Protein AF-A0A2X4V5E8-F1 (afdb_monomer)

Nearest PDB structures (foldseek):
  1u8b-assembly1_A  TM=9.405E-01  e=2.910E-03  Escherichia coli
  1zgw-assembly1_A  TM=7.916E-01  e=5.151E-03  Escherichia coli
  6r0w-assembly1_N  TM=3.802E-01  e=9.945E+00  Thermus thermophilus HB8

Foldseek 3Di:
DDPPQPCPDVVSLVVLLVVLPPVQQVVDWDADPVVRDIGGSNDPPDDPPDDD

Structure (mmCIF, N/CA/C/O backbone):
data_AF-A0A2X4V5E8-F1
#
_entry.id   AF-A0A2X4V5E8-F1
#
loop_
_atom_site.group_PDB
_atom_site.id
_atom_site.type_symbol
_atom_site.label_atom_id
_atom_site.label_alt_id
_atom_site.label_comp_id
_atom_site.label_asym_id
_atom_site.label_entity_id
_atom_site.label_seq_id
_atom_site.pdbx_PDB_ins_code
_atom_site.Cartn_x
_atom_site.Cartn_y
_atom_site.Cartn_z
_atom_site.occupancy
_atom_site.B_iso_or_equiv
_atom_site.auth_seq_id
_atom_site.auth_comp_id
_atom_site.auth_asym_id
_atom_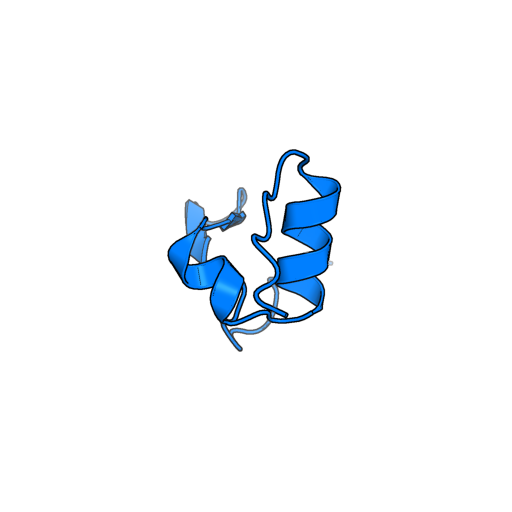site.auth_atom_id
_atom_site.pdbx_PDB_model_num
ATOM 1 N N . MET A 1 1 ? 12.910 -1.838 -21.485 1.00 39.25 1 MET A N 1
ATOM 2 C CA . MET A 1 1 ? 13.241 -1.089 -20.251 1.00 39.25 1 MET A CA 1
ATOM 3 C C . MET A 1 1 ? 12.424 -1.647 -19.100 1.00 39.25 1 MET A C 1
ATOM 5 O O . MET A 1 1 ? 11.303 -1.233 -18.849 1.00 39.25 1 MET A O 1
ATOM 9 N N . ASN A 1 2 ? 12.984 -2.654 -18.457 1.00 47.97 2 ASN A N 1
ATOM 10 C CA . ASN A 1 2 ? 12.517 -3.293 -17.238 1.00 47.97 2 ASN A CA 1
ATOM 11 C C . ASN A 1 2 ? 12.815 -2.347 -16.069 1.00 47.97 2 ASN A C 1
ATOM 13 O O . ASN A 1 2 ? 13.950 -2.267 -15.606 1.00 47.97 2 ASN A O 1
ATOM 17 N N . LYS A 1 3 ? 11.807 -1.581 -15.633 1.00 52.44 3 LYS A N 1
ATOM 18 C CA . LYS A 1 3 ? 11.882 -0.828 -14.378 1.00 52.44 3 LYS A CA 1
ATOM 19 C C . LYS A 1 3 ? 11.998 -1.848 -13.247 1.00 52.44 3 LYS A C 1
ATOM 21 O O . LYS A 1 3 ? 11.002 -2.437 -12.847 1.00 52.44 3 LYS A O 1
ATOM 26 N N . THR A 1 4 ? 13.205 -2.066 -12.742 1.00 58.31 4 THR A N 1
ATOM 27 C CA . THR A 1 4 ? 13.401 -2.679 -11.428 1.00 58.31 4 THR A CA 1
ATOM 28 C C . THR A 1 4 ? 12.903 -1.661 -10.409 1.00 58.31 4 THR A C 1
ATOM 30 O O . THR A 1 4 ? 13.638 -0.760 -10.010 1.00 58.31 4 THR A O 1
ATOM 33 N N . VAL A 1 5 ? 11.612 -1.725 -10.085 1.00 64.38 5 VAL A N 1
ATOM 34 C CA . VAL A 1 5 ? 10.960 -0.827 -9.129 1.00 64.38 5 VAL A CA 1
ATOM 35 C C . VAL A 1 5 ? 11.440 -1.219 -7.733 1.00 64.38 5 VAL A C 1
ATOM 37 O O . VAL A 1 5 ? 10.868 -2.057 -7.043 1.00 64.38 5 VAL A O 1
ATOM 40 N N . ALA A 1 6 ? 12.586 -0.675 -7.339 1.00 70.44 6 ALA A N 1
ATOM 41 C CA . ALA A 1 6 ? 13.073 -0.789 -5.980 1.00 70.44 6 ALA A CA 1
ATOM 42 C C . ALA A 1 6 ? 12.281 0.219 -5.140 1.00 70.44 6 ALA A C 1
ATOM 44 O O . ALA A 1 6 ? 12.715 1.355 -5.014 1.00 70.44 6 ALA A O 1
ATOM 45 N N . TYR A 1 7 ? 11.111 -0.174 -4.625 1.00 81.44 7 TYR A N 1
ATOM 46 C CA . TYR A 1 7 ? 10.328 0.647 -3.693 1.00 81.44 7 TYR A CA 1
ATOM 47 C C . TYR A 1 7 ? 11.073 0.742 -2.350 1.00 81.44 7 TYR A C 1
ATOM 49 O O . TYR A 1 7 ? 10.829 -0.033 -1.413 1.00 81.44 7 TYR A O 1
ATOM 57 N N . LYS A 1 8 ? 12.066 1.632 -2.301 1.00 84.50 8 LYS A N 1
ATOM 58 C CA . LYS A 1 8 ? 13.000 1.801 -1.187 1.00 84.50 8 LYS A CA 1
ATOM 59 C C . LYS A 1 8 ? 12.395 2.665 -0.096 1.00 84.50 8 LYS A C 1
ATOM 61 O O . LYS A 1 8 ? 12.686 2.416 1.071 1.00 84.50 8 LYS A O 1
ATOM 66 N N . THR A 1 9 ? 11.554 3.629 -0.463 1.00 89.19 9 THR A N 1
ATOM 67 C CA . THR A 1 9 ? 10.866 4.503 0.493 1.00 89.19 9 THR A CA 1
ATOM 68 C C . THR A 1 9 ? 9.363 4.241 0.529 1.00 89.19 9 THR A C 1
ATOM 70 O O . THR A 1 9 ? 8.784 3.645 -0.386 1.00 89.19 9 THR A O 1
ATOM 73 N N . ASP A 1 10 ? 8.713 4.673 1.608 1.00 87.12 10 ASP A N 1
ATOM 74 C CA . ASP A 1 10 ? 7.266 4.523 1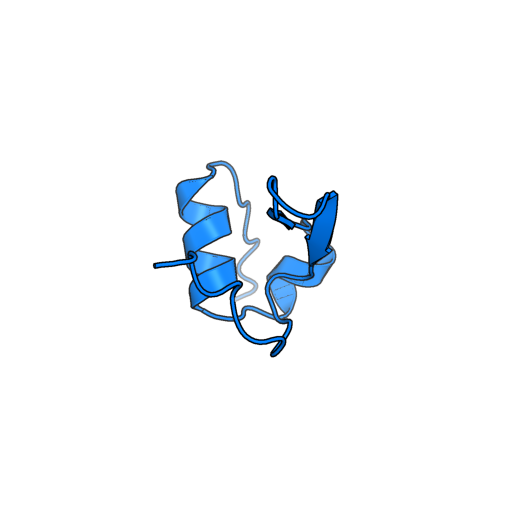.753 1.00 87.12 10 ASP A CA 1
ATOM 75 C C . ASP A 1 10 ? 6.495 5.432 0.786 1.00 87.12 10 ASP A C 1
ATOM 77 O O . ASP A 1 10 ? 5.416 5.058 0.328 1.00 87.12 10 ASP A O 1
ATOM 81 N N . GLU A 1 11 ? 7.066 6.570 0.381 1.00 87.56 11 GLU A N 1
ATOM 82 C CA . GLU A 1 11 ? 6.495 7.445 -0.649 1.00 87.56 11 GLU A CA 1
ATOM 83 C C . GLU A 1 11 ? 6.452 6.749 -2.013 1.00 87.56 11 GLU A C 1
ATOM 85 O O . GLU A 1 11 ? 5.445 6.836 -2.715 1.00 87.56 11 GLU A O 1
ATOM 90 N N . GLU A 1 12 ? 7.507 6.017 -2.382 1.00 87.75 12 GLU A N 1
ATOM 91 C CA . GLU A 1 12 ? 7.546 5.245 -3.631 1.00 87.75 12 GLU A CA 1
ATOM 92 C C . GLU A 1 12 ? 6.517 4.110 -3.618 1.00 87.75 12 GLU A C 1
ATOM 94 O O . GLU A 1 12 ? 5.823 3.881 -4.612 1.00 87.75 12 GLU A O 1
ATOM 99 N N . ARG A 1 13 ? 6.371 3.421 -2.478 1.00 87.75 13 ARG A N 1
ATOM 100 C CA . ARG A 1 13 ? 5.332 2.396 -2.284 1.00 87.75 13 ARG A CA 1
ATOM 101 C C . ARG A 1 13 ? 3.943 3.006 -2.400 1.00 87.75 13 ARG A C 1
ATOM 103 O O . ARG A 1 13 ? 3.086 2.464 -3.093 1.00 87.75 13 ARG A O 1
ATOM 110 N N . TRP A 1 14 ? 3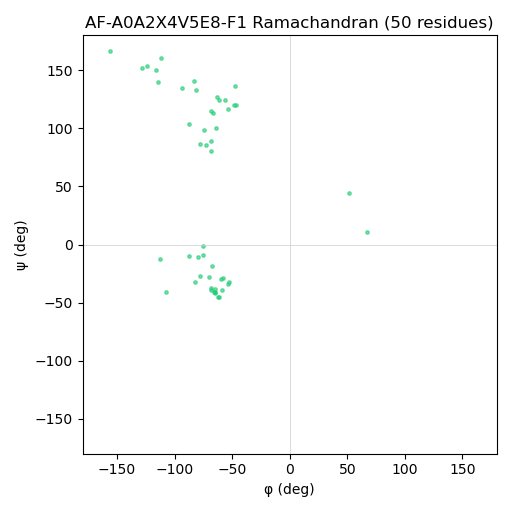.720 4.151 -1.761 1.00 86.75 14 TRP A N 1
ATOM 111 C CA . TRP A 1 14 ? 2.437 4.838 -1.811 1.00 86.75 14 TRP A CA 1
ATOM 112 C C . TRP A 1 14 ? 2.101 5.324 -3.222 1.00 86.75 14 TRP A C 1
ATOM 114 O O . TRP A 1 14 ? 0.976 5.139 -3.682 1.00 86.75 14 TRP A O 1
ATOM 124 N N . ALA A 1 15 ? 3.081 5.85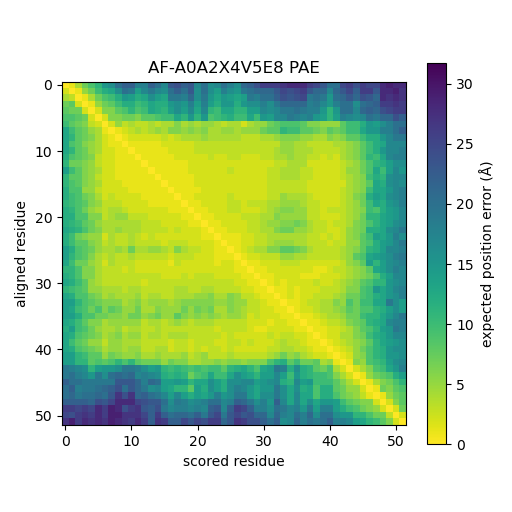4 -3.958 1.00 88.62 15 ALA A N 1
ATOM 125 C CA . ALA A 1 15 ? 2.914 6.219 -5.361 1.00 88.62 15 ALA A CA 1
ATOM 126 C C . ALA A 1 15 ? 2.500 5.012 -6.221 1.00 88.62 15 ALA A C 1
ATOM 128 O O . ALA A 1 15 ? 1.626 5.144 -7.076 1.00 88.62 15 ALA A O 1
ATOM 129 N N . ALA A 1 16 ? 3.061 3.828 -5.961 1.00 88.44 16 ALA A N 1
ATOM 130 C CA . ALA A 1 16 ? 2.707 2.595 -6.664 1.00 88.44 16 ALA A CA 1
ATOM 131 C C . ALA A 1 16 ? 1.287 2.101 -6.341 1.00 88.44 16 ALA A C 1
ATOM 133 O O . ALA A 1 16 ? 0.564 1.682 -7.245 1.00 88.44 16 ALA A O 1
ATOM 134 N N . VAL A 1 17 ? 0.861 2.210 -5.076 1.00 87.44 17 VAL A N 1
ATOM 135 C CA . VAL A 1 17 ? -0.528 1.943 -4.651 1.00 87.44 17 VAL A CA 1
ATOM 136 C C . VAL A 1 17 ? -1.493 2.909 -5.347 1.00 87.44 17 VAL A C 1
ATOM 138 O O . VAL A 1 17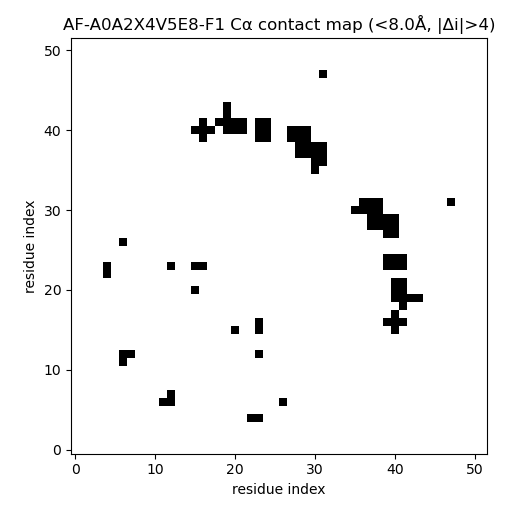 ? -2.508 2.489 -5.900 1.00 87.44 17 VAL A O 1
ATOM 141 N N . MET A 1 18 ? -1.160 4.202 -5.393 1.00 85.31 18 MET A N 1
ATOM 142 C CA . MET A 1 18 ? -1.977 5.220 -6.065 1.00 85.31 18 MET A CA 1
ATOM 143 C C . MET A 1 18 ? -2.053 5.003 -7.582 1.00 85.31 18 MET A C 1
ATOM 145 O O . MET A 1 18 ? -3.116 5.185 -8.177 1.00 85.31 18 MET A O 1
ATOM 149 N N . ALA A 1 19 ? -0.949 4.579 -8.200 1.00 87.81 19 ALA A N 1
ATOM 150 C CA . AL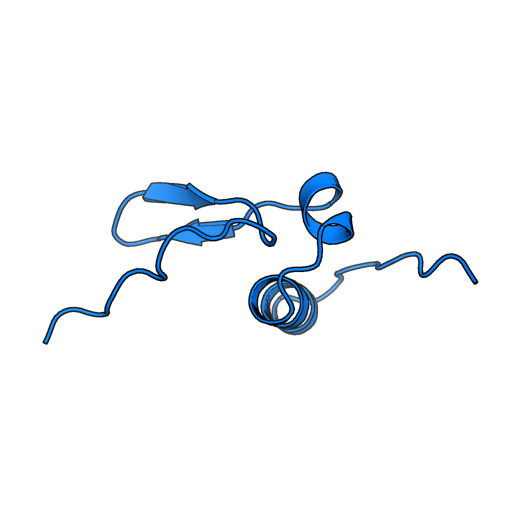A A 1 19 ? -0.879 4.231 -9.617 1.00 87.81 19 ALA A CA 1
ATOM 151 C C . ALA A 1 19 ? -1.516 2.868 -9.949 1.00 87.81 19 ALA A C 1
ATOM 153 O O . ALA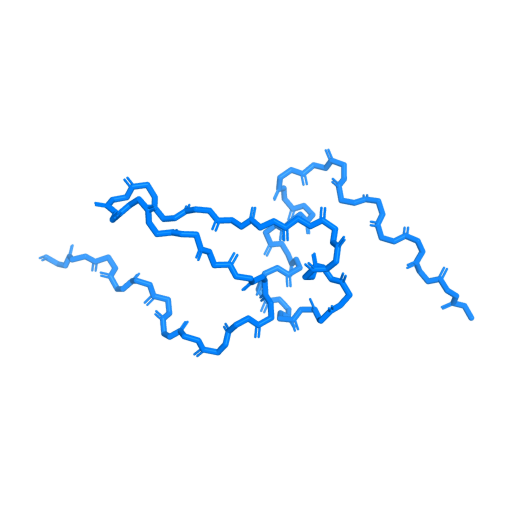 A 1 19 ? -1.673 2.558 -11.129 1.00 87.81 19 ALA A O 1
ATOM 154 N N . ARG A 1 20 ? -1.892 2.067 -8.936 1.00 85.56 20 ARG A N 1
ATOM 155 C CA . ARG A 1 20 ? -2.362 0.676 -9.072 1.00 85.56 20 ARG A CA 1
ATOM 156 C C . ARG A 1 20 ? -1.417 -0.188 -9.904 1.00 85.56 20 ARG A C 1
ATOM 158 O O . ARG A 1 20 ? -1.851 -0.931 -10.782 1.00 85.56 20 ARG A O 1
ATOM 165 N N . ASP A 1 21 ? -0.123 -0.063 -9.637 1.00 84.56 21 ASP A N 1
ATOM 166 C CA . ASP A 1 21 ? 0.908 -0.771 -10.387 1.00 84.56 21 ASP A CA 1
ATOM 167 C C . ASP A 1 21 ? 0.843 -2.290 -10.106 1.00 84.56 21 ASP A C 1
ATOM 169 O O . ASP A 1 21 ? 1.106 -2.705 -8.976 1.00 84.56 21 ASP A O 1
ATOM 173 N N . PRO A 1 22 ? 0.518 -3.145 -11.097 1.00 83.56 22 PRO A N 1
ATOM 174 C CA . PRO A 1 22 ? 0.476 -4.595 -10.905 1.00 83.56 22 PRO A CA 1
ATOM 175 C C . PRO A 1 22 ? 1.858 -5.206 -10.652 1.00 83.56 22 PRO A C 1
ATOM 177 O O . PRO A 1 22 ? 1.948 -6.311 -10.123 1.00 83.56 22 PRO A O 1
ATOM 180 N N . ILE A 1 23 ? 2.945 -4.506 -10.992 1.00 84.25 23 ILE A N 1
ATOM 181 C CA . ILE A 1 23 ? 4.303 -4.967 -10.686 1.00 84.25 23 ILE A CA 1
ATOM 182 C C . ILE A 1 23 ? 4.523 -4.923 -9.168 1.00 84.25 23 ILE A C 1
ATOM 184 O O . ILE A 1 23 ? 5.091 -5.856 -8.597 1.00 84.25 23 ILE A O 1
ATOM 188 N N . ALA A 1 24 ? 3.984 -3.901 -8.494 1.00 87.00 24 ALA A N 1
ATOM 189 C CA . ALA A 1 24 ? 4.104 -3.710 -7.051 1.00 87.00 24 ALA A CA 1
ATOM 190 C C . ALA A 1 24 ? 3.523 -4.867 -6.224 1.00 87.00 24 ALA A C 1
ATOM 192 O O . ALA A 1 24 ? 4.051 -5.167 -5.153 1.00 87.00 24 ALA A O 1
ATOM 193 N N . ASP A 1 25 ? 2.505 -5.565 -6.736 1.00 85.75 25 ASP A N 1
ATOM 194 C CA . ASP A 1 25 ? 1.888 -6.731 -6.085 1.00 85.75 25 ASP A CA 1
ATOM 195 C C . ASP A 1 25 ? 2.875 -7.862 -5.793 1.00 85.75 25 ASP A C 1
ATOM 197 O O . ASP A 1 25 ? 2.679 -8.632 -4.853 1.00 85.75 25 ASP A O 1
ATOM 201 N N . SER A 1 26 ? 3.926 -7.968 -6.605 1.00 85.38 26 SER A N 1
ATOM 202 C CA . SER A 1 26 ? 4.974 -8.978 -6.446 1.00 85.38 26 SER A CA 1
ATOM 203 C C . SER A 1 26 ? 6.096 -8.514 -5.511 1.00 85.38 26 SER A C 1
ATOM 205 O O . SER A 1 26 ? 6.963 -9.307 -5.154 1.00 85.38 26 SER A O 1
ATOM 207 N N . HIS A 1 27 ? 6.098 -7.234 -5.125 1.00 88.31 27 HIS A N 1
ATOM 208 C CA . HIS A 1 27 ? 7.1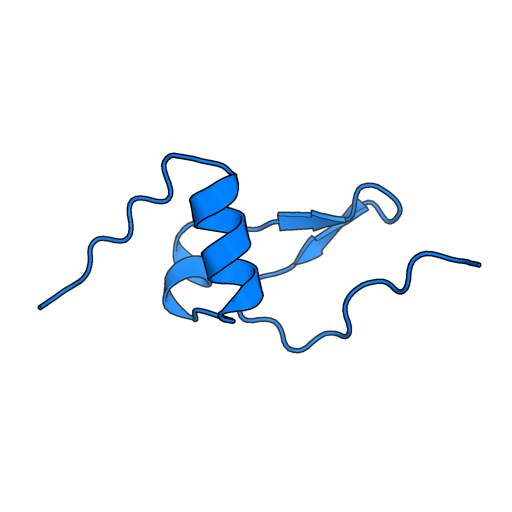59 -6.612 -4.335 1.00 88.31 27 HIS A CA 1
ATOM 209 C C . HIS A 1 27 ? 6.745 -6.332 -2.892 1.00 88.31 27 HIS A C 1
ATOM 211 O O . HIS A 1 27 ? 7.555 -6.519 -1.986 1.00 88.31 27 HIS A O 1
ATOM 217 N N . PHE A 1 28 ? 5.516 -5.867 -2.658 1.00 87.75 28 PHE A N 1
ATOM 218 C CA . PHE A 1 28 ? 5.034 -5.571 -1.312 1.00 87.75 28 PHE A CA 1
ATOM 219 C C . PHE A 1 28 ? 3.504 -5.620 -1.213 1.00 87.75 28 PHE A C 1
ATOM 221 O O . PHE A 1 28 ? 2.776 -5.593 -2.202 1.00 87.75 28 PHE A O 1
ATOM 228 N N . VAL A 1 29 ? 3.018 -5.647 0.026 1.00 89.12 29 VAL A N 1
ATOM 229 C CA . VAL A 1 29 ? 1.606 -5.465 0.382 1.00 89.12 29 VAL A CA 1
ATOM 230 C C . VAL A 1 29 ? 1.489 -4.317 1.376 1.00 89.12 29 VAL A C 1
ATOM 232 O O . VAL A 1 29 ? 2.438 -4.034 2.109 1.00 89.12 29 VAL A O 1
ATOM 235 N N . TYR A 1 30 ? 0.336 -3.654 1.418 1.00 87.81 30 TYR A N 1
ATOM 236 C CA . TYR A 1 30 ? 0.067 -2.598 2.395 1.00 87.81 30 TYR A CA 1
ATOM 237 C C . TYR A 1 30 ? -1.079 -3.001 3.320 1.00 87.81 30 TYR A C 1
ATOM 239 O O . TYR A 1 30 ? -1.970 -3.755 2.931 1.00 87.81 30 TYR A O 1
ATOM 247 N N . ALA A 1 31 ? -1.054 -2.510 4.559 1.00 87.56 31 ALA A N 1
ATOM 248 C CA . ALA A 1 31 ? -2.054 -2.832 5.570 1.00 87.56 31 ALA A CA 1
ATOM 249 C C . ALA A 1 31 ? -2.876 -1.602 5.954 1.00 87.56 31 ALA A C 1
ATOM 251 O O . ALA A 1 31 ? -2.345 -0.505 6.145 1.00 87.56 31 ALA A O 1
ATOM 252 N N . VAL A 1 32 ? -4.179 -1.794 6.134 1.00 86.12 32 VAL A N 1
ATOM 253 C CA . VAL A 1 32 ? -5.072 -0.777 6.685 1.00 86.12 32 VAL A CA 1
ATOM 254 C C . VAL A 1 32 ? -5.058 -0.912 8.202 1.00 86.12 32 VAL A C 1
ATOM 256 O O . VAL A 1 32 ? -5.689 -1.805 8.762 1.00 86.12 32 VAL A O 1
ATOM 259 N N . ARG A 1 33 ? -4.345 -0.008 8.883 1.00 84.38 33 ARG A N 1
ATOM 260 C CA . ARG A 1 33 ? -4.138 -0.055 10.346 1.00 84.38 33 ARG A CA 1
ATOM 261 C C . ARG A 1 33 ? -5.430 -0.175 11.159 1.00 84.38 33 ARG A C 1
ATOM 263 O O . ARG A 1 33 ? -5.415 -0.779 12.221 1.00 84.38 33 ARG A O 1
ATOM 270 N N . THR A 1 34 ? -6.530 0.399 10.678 1.00 82.56 34 THR A N 1
ATOM 271 C CA . THR A 1 34 ? -7.815 0.413 11.390 1.00 82.56 34 THR A CA 1
ATOM 272 C C . THR A 1 34 ? -8.574 -0.908 11.309 1.00 82.56 34 THR A C 1
ATOM 274 O O . THR A 1 34 ? -9.352 -1.203 12.209 1.00 82.56 34 THR A O 1
ATOM 277 N N . THR A 1 35 ? -8.369 -1.700 10.253 1.00 86.06 35 THR A N 1
ATOM 278 C CA . THR A 1 35 ? -9.059 -2.985 10.056 1.00 86.06 35 THR A CA 1
ATOM 279 C C . THR A 1 35 ? -8.126 -4.189 10.158 1.00 86.06 35 THR A C 1
ATOM 281 O O . THR A 1 35 ? -8.605 -5.315 10.204 1.00 86.06 35 THR A O 1
ATOM 284 N N . GLY A 1 36 ? -6.806 -3.978 10.159 1.00 86.06 36 GLY A N 1
ATOM 285 C CA . GLY A 1 36 ? -5.808 -5.049 10.094 1.00 86.06 36 GLY A CA 1
ATOM 286 C C . GLY A 1 36 ? -5.798 -5.799 8.757 1.00 86.06 36 GLY A C 1
ATOM 287 O O . GLY A 1 36 ? -5.166 -6.843 8.643 1.00 86.06 36 GLY A O 1
ATOM 288 N N . VAL A 1 37 ? -6.507 -5.291 7.743 1.00 86.81 37 VAL A N 1
ATOM 289 C CA . VAL A 1 37 ? -6.614 -5.938 6.431 1.00 86.81 37 VAL A CA 1
ATOM 290 C C . VAL A 1 37 ? -5.389 -5.607 5.589 1.00 86.81 37 VAL A C 1
ATOM 292 O O . VAL A 1 37 ? -5.016 -4.439 5.463 1.00 86.81 37 VAL A O 1
ATOM 295 N N . TYR A 1 38 ? -4.807 -6.635 4.975 1.00 87.12 38 TYR A N 1
ATOM 296 C CA . TYR A 1 38 ? -3.730 -6.510 4.000 1.00 87.12 38 TYR A CA 1
ATOM 297 C C . TYR A 1 38 ? -4.300 -6.475 2.583 1.00 87.12 38 TYR A C 1
ATOM 299 O O . TYR A 1 38 ? -5.148 -7.291 2.222 1.00 87.12 38 TYR A O 1
ATOM 307 N N . CYS A 1 39 ? -3.803 -5.546 1.777 1.00 86.19 39 CYS A N 1
ATOM 308 C CA . CYS A 1 39 ? -4.231 -5.320 0.408 1.00 86.19 39 CYS A CA 1
ATOM 309 C C . CYS A 1 39 ? -3.030 -5.307 -0.539 1.00 86.19 39 CYS A C 1
ATOM 311 O O . CYS A 1 39 ? -1.909 -4.938 -0.171 1.00 86.19 39 CYS A O 1
ATOM 313 N N . ARG A 1 40 ? -3.293 -5.692 -1.789 1.00 89.19 40 ARG A N 1
ATOM 314 C CA . ARG A 1 40 ? -2.339 -5.562 -2.891 1.00 89.19 40 ARG A CA 1
ATOM 315 C C . ARG A 1 40 ? -2.393 -4.147 -3.480 1.00 89.19 40 ARG A C 1
ATOM 317 O O . ARG A 1 40 ? -3.502 -3.624 -3.605 1.00 89.19 40 ARG A O 1
ATOM 324 N N . PRO A 1 41 ? -1.255 -3.539 -3.855 1.00 85.38 41 PRO A N 1
ATOM 325 C CA . PRO A 1 41 ? -1.200 -2.215 -4.482 1.00 85.38 41 PRO A CA 1
ATOM 326 C C . PRO A 1 41 ? -2.082 -2.055 -5.727 1.00 85.38 41 PRO A C 1
ATOM 328 O O . PRO A 1 41 ? -2.650 -0.986 -5.932 1.00 85.38 41 PRO A O 1
ATOM 331 N N . SER A 1 42 ? -2.252 -3.108 -6.530 1.00 82.69 42 SER A N 1
ATOM 332 C CA . SER A 1 42 ? -3.122 -3.095 -7.715 1.00 82.69 42 SER A CA 1
ATOM 333 C C . SER A 1 42 ? -4.615 -3.260 -7.400 1.00 82.69 42 SER A C 1
ATOM 335 O O . SER A 1 42 ? -5.462 -3.086 -8.282 1.00 82.69 42 SER A O 1
ATOM 337 N N . SER A 1 43 ? -4.964 -3.610 -6.155 1.00 76.75 43 SER A N 1
ATOM 338 C CA . SER A 1 43 ? -6.321 -4.018 -5.804 1.00 76.75 43 SER A CA 1
ATOM 339 C C . SER A 1 43 ? -7.323 -2.885 -6.027 1.00 76.75 43 SER A C 1
ATOM 341 O O . SER A 1 43 ? -7.200 -1.778 -5.502 1.00 76.75 43 SER A O 1
ATOM 343 N N . SER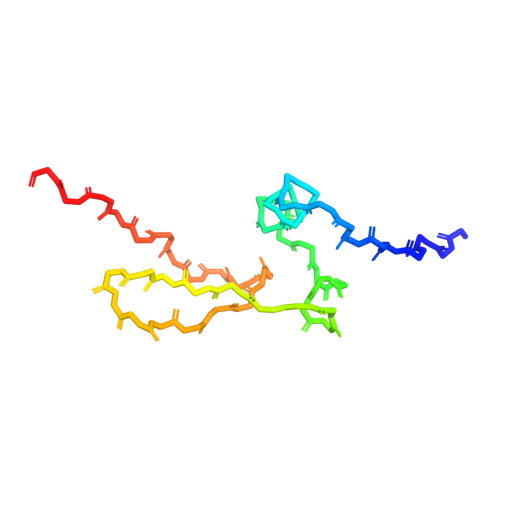 A 1 44 ? -8.381 -3.184 -6.780 1.00 62.34 44 SER A N 1
ATOM 344 C CA . SER A 1 44 ? -9.478 -2.259 -7.083 1.00 62.34 44 SER A CA 1
ATOM 345 C C . SER A 1 44 ? -10.448 -2.053 -5.913 1.00 62.34 44 SER A C 1
ATOM 347 O O . SER A 1 44 ? -11.392 -1.264 -6.024 1.00 62.34 44 SER A O 1
ATOM 349 N N . THR A 1 45 ? -10.230 -2.729 -4.779 1.00 61.91 45 THR A N 1
ATOM 350 C CA . THR A 1 45 ? -11.031 -2.563 -3.562 1.00 61.91 45 THR A CA 1
ATOM 351 C C . THR A 1 45 ? -11.028 -1.108 -3.107 1.00 61.91 45 THR A C 1
ATOM 353 O O . THR A 1 45 ? -9.981 -0.498 -2.900 1.00 61.91 45 THR A O 1
ATOM 356 N N . ARG A 1 46 ? -12.235 -0.553 -2.962 1.00 58.84 46 ARG A N 1
ATOM 357 C CA . ARG A 1 46 ? -12.504 0.829 -2.558 1.00 58.84 46 ARG A CA 1
ATOM 358 C C . ARG A 1 46 ? -11.644 1.190 -1.344 1.00 58.84 46 ARG A C 1
ATOM 360 O O . ARG A 1 46 ? -11.774 0.543 -0.307 1.00 58.84 46 ARG A O 1
ATOM 367 N N . HIS A 1 47 ? -10.786 2.208 -1.481 1.00 58.75 47 HIS A N 1
ATOM 368 C CA . HIS A 1 47 ? -9.990 2.716 -0.363 1.00 58.75 47 HIS A CA 1
ATOM 369 C C . HIS A 1 47 ? -10.894 2.915 0.862 1.00 58.75 47 HIS A C 1
ATOM 371 O O . HIS A 1 47 ? -12.018 3.413 0.691 1.00 58.75 47 HIS A O 1
ATOM 377 N N . PRO A 1 48 ? -10.448 2.518 2.071 1.00 56.97 48 PRO A N 1
ATOM 378 C CA . PRO A 1 48 ? -11.235 2.711 3.275 1.00 56.97 48 PRO A CA 1
ATOM 379 C C . PRO A 1 48 ? -11.610 4.186 3.360 1.00 56.97 48 PRO A C 1
ATOM 381 O O . PRO A 1 48 ? -10.740 5.056 3.419 1.00 56.97 48 PRO A O 1
ATOM 384 N N . LYS A 1 49 ? -12.910 4.480 3.307 1.00 62.62 49 LYS A N 1
ATOM 385 C CA . LYS A 1 49 ? -13.389 5.837 3.537 1.00 62.62 49 LYS A CA 1
ATOM 386 C C . LYS A 1 49 ? -13.105 6.147 5.000 1.00 62.62 49 LYS A C 1
ATOM 388 O O . LYS A 1 49 ? -13.684 5.500 5.873 1.00 62.62 49 LYS A O 1
ATOM 393 N N . GLY A 1 50 ? -12.189 7.084 5.250 1.00 58.94 50 GLY A N 1
ATOM 394 C CA . GLY A 1 50 ? -12.024 7.685 6.568 1.00 58.94 50 GLY A CA 1
ATOM 395 C C . GLY A 1 50 ? -13.404 8.098 7.064 1.00 58.94 50 GLY A C 1
ATOM 396 O O . GLY A 1 50 ? -14.132 8.795 6.355 1.00 58.94 50 GLY A O 1
ATOM 397 N N . LYS A 1 51 ? -13.812 7.539 8.202 1.00 50.66 51 LYS A N 1
ATOM 398 C CA . LYS A 1 51 ? -15.110 7.820 8.808 1.00 50.66 51 LYS A CA 1
ATOM 399 C C . LYS A 1 51 ? -15.159 9.309 9.153 1.00 50.66 51 LYS A C 1
ATOM 401 O O . LYS A 1 51 ? -14.257 9.803 9.825 1.00 50.66 51 LYS A O 1
ATOM 406 N N . THR A 1 52 ? -16.176 9.982 8.624 1.00 45.75 52 THR A N 1
ATOM 407 C CA . THR A 1 52 ? -16.726 11.228 9.171 1.00 45.75 52 THR A CA 1
ATOM 408 C C . THR A 1 52 ? -17.227 10.981 10.587 1.00 45.75 52 THR A C 1
ATOM 410 O O . THR A 1 52 ? -17.698 9.842 10.834 1.00 45.75 52 THR A O 1
#

pLDDT: mean 77.6, std 14.14, range [39.25, 89.19]

InterPro domains:
  IPR004026 Ada DNA repair, metal-binding [PF02805] (12-50)
  IPR035451 Ada-like domain superfamily [G3DSA:3.40.10.10] (2-52)
  IPR035451 Ada-like domain superfamily [SSF57884] (5-50)

Radius of gyration: 11.82 Å; Cα contacts (8 Å, |Δi|>4): 48; chains: 1; bounding box: 30×20×32 Å

Solvent-accessible surface area (backbone atoms only — not comparable to full-atom values): 3408 Å² total; per-residue (Å²): 136,84,78,79,79,73,66,82,47,70,67,51,45,48,50,35,38,76,67,38,32,67,70,43,49,82,74,50,70,48,67,44,84,91,76,72,45,76,43,48,29,42,54,84,69,76,73,81,74,78,79,128

Secondary structure (DSSP, 8-state):
--------SHHHHHHHHHHT-TTGGGT--EEETTTTEEE-TT--SPPP----

Mean predicted aligned error: 8.28 Å

Sequence (52 aa):
MNKTVAYKTDEERWAAVMARDPIADSHFVYAVRTTGVYCRPSSSTRHPKGKT

Organism: NCBI:txid158841